Protein AF-A0A967K4M2-F1 (afdb_monomer)

Nearest PDB structures (foldseek):
  6saw-assembly2_B  TM=6.301E-01  e=6.490E-04  Idiomarina sp. A28L
  5lly-assembly1_C  TM=6.166E-01  e=1.714E-03  Idiomarina sp. A28L
  5lly-assembly1_D  TM=6.252E-01  e=1.936E-03  Idiomarina sp. A28L
  5lly-assembly2_B  TM=5.859E-01  e=1.191E-03  Idiomarina sp. A28L
  5lly-assembly2_A  TM=6.171E-01  e=4.813E-03  Idiomarina sp. A28L

Foldseek 3Di:
DDDDDDDDCPDQLVVLVVVLCVLLVPPQALVSLQLSNQQSLQLSLQFWKKKWFADPVRQWTFMWIAHNVRDIDTDIGGNVAAPCVVQVVVQAWDKAFLVPDDPVNCVRHPNNVQAPTTKGKHWPPVNNPPAPQGGIIMMITHPRDPSGPDDRVNVRVVSPVSRVSNNRD

Mean predicted aligned error: 7.32 Å

Solvent-accessible surface area (backbone atoms only — not comparable to full-atom values): 9208 Å² total; per-residue (Å²): 139,80,86,76,79,85,82,75,82,84,66,63,70,60,57,58,48,57,49,50,52,62,68,44,70,85,49,61,41,53,67,58,47,44,49,51,54,17,41,51,51,2,50,72,35,65,23,37,16,33,28,33,34,33,44,100,82,62,63,30,26,49,32,33,38,11,34,46,89,59,58,73,43,80,50,78,36,47,5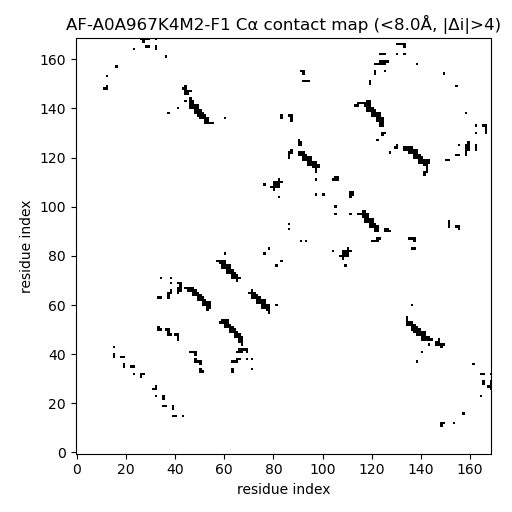5,94,27,37,62,55,64,62,42,52,74,65,58,44,54,47,76,46,53,52,87,77,52,54,72,70,52,51,70,56,16,63,54,54,66,68,38,90,54,24,34,44,32,30,26,28,32,30,62,69,84,77,56,95,71,43,54,52,31,36,46,34,32,37,49,65,54,92,82,27,81,69,46,69,89,54,46,47,62,48,34,31,53,51,29,59,53,39,56,71,49

Secondary structure (DSSP, 8-state):
---PPP---TTSHHHHHHHHHHHHTT--SHHHHHHHHHHHHHHHHTSEEEEEEE-TTSSEEEEEEE-TT--EEEEEEEHHHH-HHHHHHH-S-EEEEGGGS-HHHHHH-TGGGS-SSEEEEEEESSSTTS-SSPPPEEEEEES--TT----HHHHHHHHHHHHHHHHT-

Structure (mmCIF, N/CA/C/O backbone):
data_AF-A0A967K4M2-F1
#
_entry.id   AF-A0A967K4M2-F1
#
loop_
_atom_site.group_PDB
_atom_site.id
_atom_site.type_symbol
_atom_site.label_atom_id
_atom_site.label_alt_id
_atom_site.label_comp_id
_atom_site.label_asym_id
_atom_site.label_entity_id
_atom_site.label_seq_id
_atom_site.pdbx_PDB_ins_code
_atom_site.Cartn_x
_atom_site.Cartn_y
_atom_site.Cartn_z
_atom_site.occupancy
_atom_site.B_iso_or_equiv
_atom_site.auth_seq_id
_atom_site.auth_comp_id
_atom_site.auth_asym_id
_atom_site.auth_atom_id
_atom_site.pdbx_PDB_model_num
ATOM 1 N N . MET A 1 1 ? -2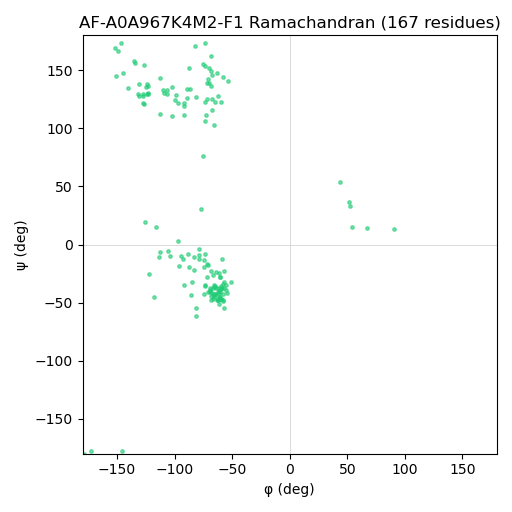5.026 42.165 -5.808 1.00 40.38 1 MET A N 1
ATOM 2 C CA . MET A 1 1 ? -24.961 40.782 -5.294 1.00 40.38 1 MET A CA 1
ATOM 3 C C . MET A 1 1 ? -24.279 39.947 -6.358 1.00 40.38 1 MET A C 1
ATOM 5 O O . MET A 1 1 ? -24.891 39.683 -7.381 1.00 40.38 1 MET A O 1
ATOM 9 N N . VAL A 1 2 ? -22.992 39.659 -6.179 1.00 38.84 2 VAL A N 1
ATOM 10 C CA . VAL A 1 2 ? -22.230 38.770 -7.062 1.00 38.84 2 VAL A CA 1
ATOM 11 C C . VAL A 1 2 ? -21.909 37.548 -6.216 1.00 38.84 2 VAL A C 1
ATOM 13 O O . VAL A 1 2 ? -21.217 37.671 -5.210 1.00 38.84 2 VAL A O 1
ATOM 16 N N . ASN A 1 3 ? -22.504 36.411 -6.572 1.00 43.75 3 ASN A N 1
ATOM 17 C CA . ASN A 1 3 ? -22.197 35.124 -5.966 1.00 43.75 3 ASN A CA 1
ATOM 18 C C . ASN A 1 3 ? -20.823 34.685 -6.475 1.00 43.75 3 ASN A C 1
ATOM 20 O O . ASN A 1 3 ? -20.674 34.387 -7.659 1.00 43.75 3 ASN A O 1
ATOM 24 N N . SER A 1 4 ? -19.833 34.660 -5.589 1.00 42.12 4 SER A N 1
ATOM 25 C CA . SER A 1 4 ? -18.603 33.909 -5.829 1.00 42.12 4 SER A CA 1
ATOM 26 C C . SER A 1 4 ? -18.905 32.407 -5.706 1.00 42.12 4 SER A C 1
ATOM 28 O O . SER A 1 4 ? -19.654 32.031 -4.800 1.00 42.12 4 SER A O 1
ATOM 30 N N . PRO A 1 5 ? -18.356 31.544 -6.578 1.00 53.06 5 PRO A N 1
ATOM 31 C CA . PRO A 1 5 ? -18.439 30.101 -6.391 1.00 53.06 5 PRO A CA 1
ATOM 32 C C . PRO A 1 5 ? -17.560 29.667 -5.204 1.00 53.06 5 PRO A C 1
ATOM 34 O O . PRO A 1 5 ? -16.570 30.345 -4.907 1.00 53.06 5 PRO A O 1
ATOM 37 N N . PRO A 1 6 ? -17.896 28.562 -4.516 1.00 46.22 6 PRO A N 1
ATOM 38 C CA . PRO A 1 6 ? -17.034 28.009 -3.484 1.00 46.22 6 PRO A CA 1
ATOM 39 C C . PRO A 1 6 ? -15.758 27.465 -4.131 1.00 46.22 6 PRO A C 1
ATOM 41 O O . PRO A 1 6 ? -15.803 26.668 -5.065 1.00 46.22 6 PRO A O 1
ATOM 44 N N . THR A 1 7 ? -14.618 27.940 -3.643 1.00 43.25 7 THR A N 1
ATOM 45 C CA . THR A 1 7 ? -13.290 27.434 -3.979 1.00 43.25 7 THR A CA 1
ATOM 46 C C . THR A 1 7 ? -13.181 26.011 -3.436 1.00 43.25 7 THR A C 1
ATOM 48 O O . THR A 1 7 ? -13.038 25.822 -2.229 1.00 43.25 7 THR A O 1
ATOM 51 N N . GLU A 1 8 ? -13.305 25.012 -4.305 1.00 42.97 8 GLU A N 1
ATOM 52 C CA . GLU A 1 8 ? -13.030 23.621 -3.954 1.00 42.97 8 GLU A CA 1
ATOM 53 C C . GLU A 1 8 ? -11.559 23.478 -3.548 1.00 42.97 8 GLU A C 1
ATOM 55 O O . GLU A 1 8 ? -10.636 23.924 -4.230 1.00 42.97 8 GLU A O 1
ATOM 60 N N . THR A 1 9 ? -11.353 22.894 -2.376 1.00 42.78 9 THR A N 1
ATOM 61 C CA . THR A 1 9 ? -10.073 22.739 -1.692 1.00 42.78 9 THR A CA 1
ATOM 62 C C . THR A 1 9 ? -9.240 21.635 -2.357 1.00 42.78 9 THR A C 1
ATOM 64 O O . THR A 1 9 ? -9.124 20.530 -1.840 1.00 42.78 9 THR A O 1
ATOM 67 N N . THR A 1 10 ? -8.633 21.905 -3.513 1.00 44.50 10 THR A N 1
ATOM 68 C CA . THR A 1 10 ? -7.768 20.956 -4.256 1.00 44.50 10 THR A CA 1
ATOM 69 C C . THR A 1 10 ? -6.349 20.818 -3.658 1.00 44.50 10 THR A C 1
ATOM 71 O O . THR A 1 10 ? -5.374 20.621 -4.380 1.00 44.50 10 THR A O 1
ATOM 74 N N . THR A 1 11 ? -6.184 20.974 -2.340 1.00 47.34 11 THR A N 1
ATOM 75 C CA . THR A 1 11 ? -4.868 21.246 -1.719 1.00 47.34 11 THR A CA 1
ATOM 76 C C . THR A 1 11 ? -4.244 20.050 -0.984 1.00 47.34 11 THR A C 1
ATOM 78 O O . THR A 1 11 ? -3.111 20.155 -0.525 1.00 47.34 11 THR A O 1
ATOM 81 N N . SER A 1 12 ? -4.923 18.906 -0.847 1.00 58.19 12 SER A N 1
ATOM 82 C CA . SER A 1 12 ? -4.425 17.812 0.003 1.00 58.19 12 SER A CA 1
ATOM 83 C C . SER A 1 12 ? -3.370 16.934 -0.698 1.00 58.19 12 SER A C 1
ATOM 85 O O . SER A 1 12 ? -2.220 16.909 -0.256 1.00 58.19 12 SER A O 1
ATOM 87 N N . SER A 1 13 ? -3.697 16.255 -1.800 1.00 60.31 13 SER A N 1
ATOM 88 C CA . SER A 1 13 ? -2.829 15.224 -2.412 1.00 60.31 13 SER A CA 1
ATOM 89 C C . SER A 1 13 ? -1.516 15.755 -3.010 1.00 60.31 13 SER A C 1
ATOM 91 O O . SER A 1 13 ? -0.517 15.035 -3.051 1.00 60.31 13 SER A O 1
ATOM 93 N N . THR A 1 14 ? -1.480 17.025 -3.424 1.00 70.12 14 THR A N 1
ATOM 94 C CA . THR A 1 14 ? -0.288 17.668 -4.006 1.00 70.12 14 THR A CA 1
ATOM 95 C C . THR A 1 14 ? 0.883 17.713 -3.019 1.00 70.12 14 THR A C 1
ATOM 97 O O . THR A 1 14 ? 2.025 17.486 -3.411 1.00 70.12 14 THR A O 1
ATOM 100 N N . GLY A 1 15 ? 0.615 17.932 -1.725 1.00 77.44 15 GLY A N 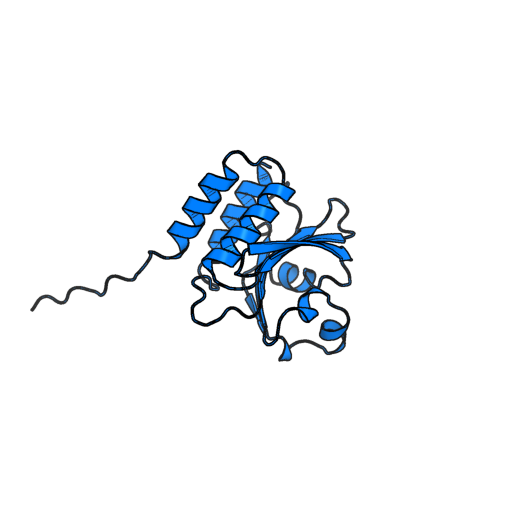1
ATOM 101 C CA . GLY A 1 15 ? 1.663 18.010 -0.700 1.00 77.44 15 GLY A CA 1
ATOM 102 C C . GLY A 1 15 ? 2.356 16.670 -0.420 1.00 77.44 15 GLY A C 1
ATOM 103 O O . GLY A 1 15 ? 3.580 16.629 -0.286 1.00 77.44 15 GLY A O 1
ATOM 104 N N . LEU A 1 16 ? 1.595 15.566 -0.383 1.00 80.50 16 LEU A N 1
ATOM 105 C CA . LEU A 1 16 ? 2.153 14.208 -0.289 1.00 80.50 16 LEU A CA 1
ATOM 106 C C . LEU A 1 16 ? 3.035 13.911 -1.506 1.00 80.50 16 LEU A C 1
ATOM 108 O O . LEU A 1 16 ? 4.153 13.419 -1.367 1.00 80.50 16 LEU A O 1
ATOM 112 N N . PHE A 1 17 ? 2.545 14.252 -2.696 1.00 79.19 17 PHE A N 1
ATOM 113 C CA . PHE A 1 17 ? 3.259 14.003 -3.940 1.00 79.19 17 PHE A CA 1
ATOM 114 C C . PHE A 1 17 ? 4.597 14.746 -4.017 1.00 79.19 17 PHE A C 1
ATOM 116 O O . PHE A 1 17 ? 5.622 14.135 -4.315 1.00 79.19 17 PHE A O 1
ATOM 123 N N . GLU A 1 18 ? 4.624 16.042 -3.699 1.00 79.50 18 GLU A N 1
ATOM 124 C CA . GLU A 1 18 ? 5.870 16.818 -3.666 1.00 79.50 18 GLU A CA 1
ATOM 125 C C . GLU A 1 18 ? 6.888 16.230 -2.682 1.00 79.50 18 GLU A C 1
ATOM 127 O O . GLU A 1 18 ? 8.093 16.211 -2.955 1.00 79.50 18 GLU A O 1
ATOM 132 N N . LYS A 1 19 ? 6.411 15.724 -1.537 1.00 81.44 19 LYS A N 1
ATOM 133 C CA . LYS A 1 19 ? 7.273 15.083 -0.545 1.00 81.44 19 LYS A CA 1
ATOM 134 C C . LYS A 1 19 ? 7.838 13.760 -1.060 1.00 81.44 19 LYS A C 1
ATOM 136 O O . LYS A 1 19 ? 9.057 13.598 -1.023 1.00 81.44 19 LYS A O 1
ATOM 141 N N . LEU A 1 20 ? 6.997 12.898 -1.634 1.00 82.94 20 LEU A N 1
ATOM 142 C CA . LEU A 1 20 ? 7.422 11.650 -2.272 1.00 82.94 20 LEU A CA 1
ATOM 143 C C . LEU A 1 20 ? 8.433 11.899 -3.392 1.00 82.94 20 LEU A C 1
ATOM 145 O O . LEU A 1 20 ? 9.483 11.267 -3.413 1.00 82.94 20 LEU A O 1
ATOM 149 N N . LEU A 1 21 ? 8.177 12.851 -4.293 1.00 81.06 21 LEU A N 1
ATOM 150 C CA . LEU A 1 21 ? 9.110 13.176 -5.374 1.00 81.06 21 LEU A CA 1
ATOM 151 C C . LEU A 1 21 ? 10.483 13.596 -4.849 1.00 81.06 21 LEU A C 1
ATOM 153 O O . LEU A 1 21 ? 11.502 13.171 -5.393 1.00 81.06 21 LEU A O 1
ATOM 157 N N . ARG A 1 22 ? 10.517 14.425 -3.802 1.00 81.88 22 ARG A N 1
ATOM 158 C CA . ARG A 1 22 ? 11.764 14.884 -3.185 1.00 81.88 22 ARG A CA 1
ATOM 159 C C . ARG A 1 22 ? 12.532 13.740 -2.534 1.00 81.88 22 ARG A C 1
ATOM 161 O O . ARG A 1 22 ? 13.746 13.670 -2.704 1.00 81.88 22 ARG A O 1
ATOM 168 N N . GLU A 1 23 ? 11.851 12.873 -1.793 1.00 78.69 23 GLU A N 1
ATOM 169 C CA . GLU A 1 23 ? 12.495 11.742 -1.116 1.00 78.69 23 GLU A CA 1
ATOM 170 C C . GLU A 1 23 ? 12.979 10.687 -2.107 1.00 78.69 23 GLU A C 1
ATOM 172 O O . GLU A 1 23 ? 14.088 10.171 -1.985 1.00 78.69 23 GLU A O 1
ATOM 177 N N . LEU A 1 24 ? 12.188 10.434 -3.146 1.00 82.25 24 LEU A N 1
ATOM 178 C CA . LEU A 1 24 ? 12.473 9.411 -4.140 1.00 82.25 24 LEU A CA 1
ATOM 179 C C . LEU A 1 24 ? 13.438 9.889 -5.226 1.00 82.25 24 LEU A C 1
ATOM 181 O O . LEU A 1 24 ? 13.914 9.060 -5.993 1.00 82.25 24 LEU A O 1
ATOM 185 N N . ALA A 1 25 ? 13.749 11.188 -5.323 1.00 78.00 25 ALA A N 1
ATOM 186 C CA . ALA A 1 25 ? 14.564 11.770 -6.398 1.00 78.00 25 ALA A CA 1
ATOM 187 C C . ALA A 1 25 ? 15.904 11.051 -6.639 1.00 78.00 25 ALA A C 1
ATOM 189 O O . ALA A 1 25 ? 16.356 10.989 -7.779 1.00 78.00 25 ALA A O 1
ATOM 190 N N . ASN A 1 26 ? 16.506 10.499 -5.582 1.00 76.44 26 ASN A N 1
ATOM 191 C CA . ASN A 1 26 ? 17.787 9.788 -5.633 1.00 76.44 26 ASN A CA 1
ATOM 192 C C . ASN A 1 26 ? 17.669 8.302 -5.251 1.00 76.44 26 ASN A C 1
ATOM 194 O O . ASN A 1 26 ? 18.679 7.672 -4.940 1.00 76.44 26 ASN A O 1
ATOM 198 N N . VAL A 1 27 ? 16.450 7.758 -5.228 1.00 80.00 27 VAL A N 1
ATOM 199 C CA . VAL A 1 27 ? 16.190 6.341 -4.961 1.00 80.00 27 VAL A CA 1
ATOM 200 C C . VAL A 1 27 ? 16.033 5.624 -6.297 1.00 80.00 27 VAL A C 1
ATOM 202 O O . VAL A 1 27 ? 15.176 5.986 -7.104 1.00 80.00 27 VAL A O 1
ATOM 205 N N . PHE A 1 28 ? 16.884 4.622 -6.511 1.00 76.12 28 PHE A N 1
ATOM 206 C CA . PHE A 1 28 ? 17.009 3.872 -7.766 1.00 76.12 28 PHE A CA 1
ATOM 207 C C . PHE A 1 28 ? 16.871 2.362 -7.553 1.00 76.12 28 PHE A C 1
ATOM 209 O O . PHE A 1 28 ? 17.374 1.591 -8.359 1.00 76.12 28 PHE A O 1
ATOM 216 N N . ASP A 1 29 ? 16.277 1.951 -6.433 1.00 86.88 29 ASP A N 1
ATOM 217 C CA . ASP A 1 29 ? 15.927 0.561 -6.177 1.00 86.88 29 ASP A CA 1
ATOM 218 C C . ASP A 1 29 ? 14.467 0.460 -5.710 1.00 86.88 29 ASP A C 1
ATOM 220 O O . ASP A 1 29 ? 13.993 1.267 -4.901 1.00 86.88 29 ASP A O 1
ATOM 224 N N . ALA A 1 30 ? 13.745 -0.541 -6.216 1.00 88.50 30 ALA A N 1
ATOM 225 C CA . ALA A 1 30 ? 12.330 -0.750 -5.904 1.00 88.50 30 ALA A CA 1
ATOM 226 C C . ALA A 1 30 ? 12.040 -0.897 -4.395 1.00 88.50 30 ALA A C 1
ATOM 228 O O . ALA A 1 30 ? 10.983 -0.464 -3.929 1.00 88.50 30 ALA A O 1
ATOM 229 N N . HIS A 1 31 ? 12.968 -1.457 -3.608 1.00 91.69 31 HIS A N 1
ATOM 230 C CA . HIS A 1 31 ? 12.785 -1.613 -2.161 1.00 91.69 31 HIS A CA 1
ATOM 231 C C . HIS A 1 31 ? 12.792 -0.258 -1.442 1.00 91.69 31 HIS A C 1
ATOM 233 O O . HIS A 1 31 ? 11.930 -0.007 -0.597 1.00 91.69 31 HIS A O 1
ATOM 239 N N . GLY A 1 32 ? 13.724 0.629 -1.797 1.00 91.38 32 GLY A N 1
ATOM 240 C CA . GLY A 1 32 ? 13.782 2.000 -1.299 1.00 91.38 32 GLY A CA 1
ATOM 241 C C . GLY A 1 32 ? 12.533 2.798 -1.668 1.00 91.38 32 GLY A C 1
ATOM 242 O O . GLY A 1 32 ? 12.002 3.528 -0.827 1.00 91.38 32 GLY A O 1
ATOM 243 N N . VAL A 1 33 ? 12.016 2.610 -2.890 1.00 91.81 33 VAL A N 1
ATOM 244 C CA . VAL A 1 33 ? 10.759 3.242 -3.316 1.00 91.81 33 VAL A CA 1
ATOM 245 C C . VAL A 1 33 ? 9.602 2.774 -2.440 1.00 91.81 33 VAL A C 1
ATOM 247 O O . VAL A 1 33 ? 8.890 3.603 -1.874 1.00 91.81 33 VAL A O 1
ATOM 250 N N . CYS A 1 34 ? 9.439 1.460 -2.269 1.00 94.38 34 CYS A N 1
ATOM 251 C CA . CYS A 1 34 ? 8.348 0.903 -1.470 1.00 94.38 34 CYS A CA 1
ATOM 252 C C . CYS A 1 34 ? 8.430 1.331 -0.005 1.00 94.38 34 CYS A C 1
ATOM 254 O O . CYS A 1 34 ? 7.409 1.698 0.578 1.00 94.38 34 CYS A O 1
ATOM 256 N N . TYR A 1 35 ? 9.632 1.357 0.577 1.00 94.75 35 TYR A N 1
ATOM 257 C CA . TYR A 1 35 ? 9.844 1.854 1.934 1.00 94.75 35 TYR A CA 1
ATOM 258 C C . TYR A 1 35 ? 9.346 3.298 2.085 1.00 94.75 35 TYR A C 1
ATOM 260 O O . TYR A 1 35 ? 8.523 3.578 2.958 1.00 94.75 35 TYR A O 1
ATOM 268 N N . ALA A 1 36 ? 9.820 4.208 1.228 1.00 94.31 36 ALA A N 1
ATOM 269 C CA . ALA A 1 36 ? 9.490 5.628 1.329 1.00 94.31 36 ALA A CA 1
ATOM 270 C C . ALA A 1 36 ? 8.004 5.885 1.052 1.00 94.31 36 ALA A C 1
ATOM 272 O O . ALA A 1 36 ? 7.358 6.589 1.821 1.00 94.31 36 ALA A O 1
ATOM 273 N N . VAL A 1 37 ? 7.429 5.244 0.028 1.00 94.88 37 VAL A N 1
ATOM 274 C CA . VAL A 1 37 ? 5.991 5.339 -0.271 1.00 94.88 37 VAL A CA 1
ATOM 275 C C . VAL A 1 37 ? 5.151 4.894 0.925 1.00 94.88 37 VAL A C 1
ATOM 277 O O . VAL A 1 37 ? 4.249 5.620 1.340 1.00 94.88 37 VAL A O 1
ATOM 280 N N . THR A 1 38 ? 5.472 3.741 1.519 1.00 96.94 38 THR A N 1
ATOM 281 C CA . THR A 1 38 ? 4.735 3.225 2.684 1.00 96.94 38 THR A CA 1
ATOM 282 C C . THR A 1 38 ? 4.825 4.188 3.866 1.00 96.94 38 THR A C 1
ATOM 284 O O . THR A 1 38 ? 3.810 4.497 4.488 1.00 96.94 38 THR A O 1
ATOM 287 N N . TYR A 1 39 ? 6.031 4.679 4.169 1.00 96.12 39 TYR A N 1
ATOM 288 C CA . TYR A 1 39 ? 6.276 5.578 5.296 1.00 96.12 39 TYR A CA 1
ATOM 289 C C . TYR A 1 39 ? 5.532 6.908 5.139 1.00 96.12 39 TYR A C 1
ATOM 291 O O . TYR A 1 39 ? 4.841 7.369 6.051 1.00 96.12 39 TYR A O 1
ATOM 299 N N . GLU A 1 40 ? 5.646 7.513 3.961 1.00 95.25 40 GLU A N 1
ATOM 300 C CA . GLU A 1 40 ? 5.091 8.830 3.682 1.00 95.25 40 GLU A CA 1
ATOM 301 C C . GLU A 1 40 ? 3.570 8.825 3.639 1.00 95.25 40 GLU A C 1
ATOM 303 O O . GLU A 1 40 ? 2.939 9.710 4.221 1.00 95.25 40 GLU A O 1
ATOM 308 N N . ILE A 1 41 ? 2.966 7.798 3.038 1.00 95.81 41 ILE A N 1
ATOM 309 C CA . ILE A 1 41 ? 1.511 7.644 3.052 1.00 95.81 41 ILE A CA 1
ATOM 310 C C . ILE A 1 41 ? 1.014 7.402 4.480 1.00 95.81 41 ILE A C 1
ATOM 312 O O . ILE A 1 41 ? 0.048 8.052 4.880 1.00 95.81 41 ILE A O 1
ATOM 316 N N . ALA A 1 42 ? 1.679 6.550 5.271 1.00 96.56 42 ALA A N 1
ATOM 317 C CA . ALA A 1 42 ? 1.259 6.276 6.646 1.00 96.56 42 ALA A CA 1
ATOM 318 C C . ALA A 1 42 ? 1.264 7.544 7.511 1.00 96.56 42 ALA A C 1
ATOM 320 O O . ALA A 1 42 ? 0.290 7.848 8.205 1.00 96.56 42 ALA A O 1
ATOM 321 N N . LYS A 1 43 ? 2.335 8.340 7.408 1.00 94.88 43 LYS A N 1
ATOM 322 C CA . LYS A 1 43 ? 2.457 9.632 8.096 1.00 94.88 43 LYS A CA 1
ATOM 323 C C . LYS A 1 43 ? 1.441 10.652 7.604 1.00 94.88 43 LYS A C 1
ATOM 325 O O . LYS A 1 43 ? 0.877 11.386 8.411 1.00 94.88 43 LYS A O 1
ATOM 330 N N . TYR A 1 44 ? 1.218 10.726 6.300 1.00 93.19 44 TYR A N 1
ATOM 331 C CA . TYR A 1 44 ? 0.306 11.698 5.713 1.00 93.19 44 TYR A CA 1
ATOM 332 C C . TYR A 1 44 ? -1.161 11.384 6.020 1.00 93.19 44 TYR A C 1
ATOM 334 O O . TYR A 1 44 ? -1.926 12.286 6.350 1.00 93.19 44 TYR A O 1
ATOM 342 N N . CYS A 1 45 ? -1.537 10.107 5.959 1.00 94.38 45 CYS A N 1
ATOM 343 C CA . CYS A 1 45 ? -2.911 9.661 6.162 1.00 94.38 45 CYS A CA 1
ATOM 344 C C . CYS A 1 45 ? -3.264 9.369 7.615 1.00 94.38 45 CYS A C 1
ATOM 346 O O . CYS A 1 45 ? -4.424 9.096 7.905 1.00 94.38 45 CYS A O 1
ATOM 348 N N . GLN A 1 46 ? -2.268 9.382 8.508 1.00 95.50 46 GLN A N 1
ATOM 349 C CA . GLN A 1 46 ? -2.421 8.965 9.901 1.00 95.50 46 GLN A CA 1
ATOM 350 C C . GLN A 1 46 ? -3.078 7.579 10.019 1.00 95.50 46 GLN A C 1
ATOM 352 O O . GLN A 1 46 ? -3.847 7.314 10.939 1.00 95.50 46 GLN A O 1
ATOM 357 N N . THR A 1 47 ? -2.754 6.679 9.085 1.00 96.69 47 THR A N 1
ATOM 358 C CA . THR A 1 47 ? -3.248 5.300 9.083 1.00 96.69 47 THR A CA 1
ATOM 359 C C . THR A 1 47 ? -2.140 4.301 8.774 1.00 96.69 47 THR A C 1
ATOM 361 O O . THR A 1 47 ? -1.120 4.646 8.174 1.00 96.69 47 THR A O 1
ATOM 364 N N . THR A 1 48 ? -2.340 3.048 9.182 1.00 97.88 48 THR A N 1
ATOM 365 C CA . THR A 1 48 ? -1.413 1.978 8.816 1.00 97.88 48 THR A CA 1
ATOM 366 C C . THR A 1 48 ? -1.468 1.784 7.309 1.00 97.88 48 THR A C 1
ATOM 368 O O . THR A 1 48 ? -2.526 1.522 6.738 1.00 97.88 48 THR A O 1
ATOM 371 N N . THR A 1 49 ? -0.315 1.922 6.667 1.00 98.00 49 THR A N 1
ATOM 372 C CA . THR A 1 49 ? -0.170 1.732 5.226 1.00 98.00 49 THR A CA 1
ATOM 373 C C . THR A 1 49 ? 0.680 0.513 4.956 1.00 98.00 49 THR A C 1
ATOM 375 O O . THR A 1 49 ? 1.651 0.235 5.661 1.00 98.00 49 THR A O 1
ATOM 378 N N . LEU A 1 50 ? 0.310 -0.197 3.904 1.00 96.69 50 LEU A N 1
ATOM 379 C CA . LEU A 1 50 ? 1.028 -1.328 3.379 1.00 96.69 50 LEU A CA 1
ATOM 380 C C . LEU A 1 50 ? 1.355 -1.094 1.904 1.00 96.69 50 LEU A C 1
ATOM 382 O O . LEU A 1 50 ? 0.498 -0.660 1.134 1.00 96.69 50 LEU A O 1
ATOM 386 N N . VAL A 1 51 ? 2.571 -1.453 1.503 1.00 96.44 51 VAL A N 1
ATOM 387 C CA . VAL A 1 51 ? 2.946 -1.632 0.096 1.00 96.44 51 VAL A CA 1
ATOM 388 C C . VAL A 1 51 ? 3.507 -3.033 -0.071 1.00 96.44 51 VAL A C 1
ATOM 390 O O . VAL A 1 51 ? 4.383 -3.442 0.688 1.00 96.44 51 VAL A O 1
ATOM 393 N N . GLY A 1 52 ? 3.007 -3.779 -1.050 1.00 94.38 52 GLY A N 1
ATOM 394 C CA . GLY A 1 52 ? 3.531 -5.097 -1.405 1.00 94.38 52 GLY A CA 1
ATOM 395 C C . GLY A 1 52 ? 3.948 -5.138 -2.866 1.00 94.38 52 GLY A C 1
ATOM 396 O O . GLY A 1 52 ? 3.186 -4.667 -3.701 1.00 94.38 52 GLY A O 1
ATOM 397 N N . ILE A 1 53 ? 5.107 -5.723 -3.175 1.00 92.38 53 ILE A N 1
ATOM 398 C CA . ILE A 1 53 ? 5.558 -6.001 -4.552 1.00 92.38 53 ILE A CA 1
ATOM 399 C C . ILE A 1 53 ? 5.889 -7.476 -4.694 1.00 92.38 53 ILE A C 1
ATOM 401 O O . ILE A 1 53 ? 6.523 -8.053 -3.810 1.00 92.38 53 ILE A O 1
ATOM 405 N N . SER A 1 54 ? 5.458 -8.102 -5.783 1.00 90.62 54 SER A N 1
ATOM 406 C CA . SER A 1 54 ? 5.806 -9.489 -6.072 1.00 90.62 54 SER A CA 1
ATOM 407 C C . SER A 1 54 ? 7.290 -9.599 -6.396 1.00 90.62 54 SER A C 1
ATOM 409 O O . SER A 1 54 ? 7.849 -8.692 -7.010 1.00 90.62 54 SER A O 1
ATOM 411 N N . ASP A 1 55 ? 7.914 -10.731 -6.092 1.00 87.31 55 ASP A N 1
ATOM 412 C CA . ASP A 1 55 ? 9.226 -11.042 -6.651 1.00 87.31 55 ASP A CA 1
ATOM 413 C C . ASP A 1 55 ? 9.140 -11.306 -8.169 1.00 87.31 55 ASP A C 1
ATOM 415 O O . ASP A 1 55 ? 8.063 -11.613 -8.688 1.00 87.31 55 ASP A O 1
ATOM 419 N N . PRO A 1 56 ? 10.263 -11.258 -8.911 1.00 82.88 56 PRO A N 1
ATOM 420 C CA . PRO A 1 56 ? 10.259 -11.479 -10.361 1.00 82.88 56 PRO A CA 1
ATOM 421 C C . PRO A 1 56 ? 9.680 -12.829 -10.804 1.00 82.88 56 PRO A C 1
ATOM 423 O O . PRO A 1 56 ? 9.253 -12.974 -11.947 1.00 82.88 56 PRO A O 1
ATOM 426 N N . LEU A 1 57 ? 9.681 -13.830 -9.915 1.00 83.75 57 LEU A N 1
ATOM 427 C CA . LEU A 1 57 ? 9.110 -15.154 -10.170 1.00 83.75 57 LEU A CA 1
ATOM 428 C C . LEU A 1 57 ? 7.684 -15.321 -9.614 1.00 83.75 57 LEU A C 1
ATOM 430 O O . LEU A 1 57 ? 7.145 -16.422 -9.715 1.00 83.75 57 LEU A O 1
ATOM 434 N N . GLN A 1 58 ? 7.098 -14.271 -9.025 1.00 80.12 58 GLN A N 1
ATOM 435 C CA . GLN A 1 58 ? 5.745 -14.218 -8.449 1.00 80.12 58 GLN A CA 1
ATOM 436 C C . GLN A 1 58 ? 5.433 -15.338 -7.438 1.00 80.12 58 GLN A C 1
ATOM 438 O O . GLN A 1 58 ? 4.312 -15.829 -7.323 1.00 80.12 58 GLN A O 1
ATOM 443 N N . ARG A 1 59 ? 6.446 -15.769 -6.689 1.00 84.62 59 ARG A N 1
ATOM 444 C CA . ARG A 1 59 ? 6.362 -16.757 -5.606 1.00 84.62 59 ARG A CA 1
ATOM 445 C C . ARG A 1 59 ? 5.961 -16.126 -4.278 1.00 84.62 59 ARG A C 1
ATOM 447 O O . ARG A 1 59 ? 5.365 -16.793 -3.428 1.00 84.62 59 ARG A O 1
ATOM 454 N N . HIS A 1 60 ? 6.358 -14.879 -4.062 1.00 89.88 60 HIS A N 1
ATOM 455 C CA . HIS A 1 60 ? 6.101 -14.145 -2.831 1.00 89.88 60 HIS A CA 1
ATOM 456 C C . HIS A 1 60 ? 5.968 -12.654 -3.104 1.00 89.88 60 HIS A C 1
ATOM 458 O O . HIS A 1 60 ? 6.346 -12.168 -4.166 1.00 89.88 60 HIS A O 1
ATOM 464 N N . TYR A 1 61 ? 5.457 -11.943 -2.109 1.00 92.94 61 TYR A N 1
ATOM 465 C CA . TYR A 1 61 ? 5.476 -10.496 -2.047 1.00 92.94 61 TYR A CA 1
ATOM 466 C C . TYR A 1 61 ? 6.450 -10.065 -0.961 1.00 92.94 61 TYR A C 1
ATOM 468 O O . TYR A 1 61 ? 6.379 -10.566 0.164 1.00 92.94 61 TYR A O 1
ATOM 476 N N . ASP A 1 62 ? 7.344 -9.140 -1.285 1.00 94.25 62 ASP A N 1
ATOM 477 C CA . ASP A 1 62 ? 8.018 -8.351 -0.263 1.00 94.25 62 ASP A CA 1
ATOM 478 C C . ASP A 1 62 ? 7.066 -7.219 0.140 1.00 94.25 62 ASP A C 1
ATOM 480 O O . ASP A 1 62 ? 6.504 -6.523 -0.710 1.00 94.25 62 ASP A O 1
ATOM 484 N N . VAL A 1 63 ? 6.819 -7.100 1.443 1.00 95.94 63 VAL A N 1
ATOM 485 C CA . VAL A 1 63 ? 5.748 -6.276 2.007 1.00 95.94 63 VAL A CA 1
ATOM 486 C C . VAL A 1 63 ? 6.316 -5.338 3.057 1.00 95.94 63 VAL A C 1
ATOM 488 O O . VAL A 1 63 ? 6.975 -5.771 4.005 1.00 95.94 63 VAL A O 1
ATOM 491 N N . TRP A 1 64 ? 6.019 -4.055 2.904 1.00 97.69 64 TRP A N 1
ATOM 492 C CA . TRP A 1 64 ? 6.321 -2.995 3.855 1.00 97.69 64 TRP A CA 1
ATOM 493 C C . TRP A 1 64 ? 5.035 -2.568 4.530 1.00 97.69 64 TRP A C 1
ATOM 495 O O . TRP A 1 64 ? 4.045 -2.299 3.860 1.00 97.69 64 TRP A O 1
ATOM 505 N N . ILE A 1 65 ? 5.058 -2.512 5.854 1.00 98.00 65 ILE A N 1
ATOM 506 C CA . ILE A 1 65 ? 3.937 -2.089 6.685 1.00 98.00 65 ILE A CA 1
ATOM 507 C C . ILE A 1 65 ? 4.461 -0.983 7.585 1.00 98.00 65 ILE A C 1
ATOM 509 O O . ILE A 1 65 ? 5.408 -1.208 8.341 1.00 98.00 65 ILE A O 1
ATOM 513 N N . CYS A 1 66 ? 3.858 0.194 7.501 1.00 98.31 66 CYS A N 1
ATOM 514 C CA . CYS A 1 66 ? 4.197 1.327 8.345 1.00 98.31 66 CYS A CA 1
ATOM 515 C C . CYS A 1 66 ? 2.958 1.792 9.094 1.00 98.31 66 CYS A C 1
ATOM 517 O O . CYS A 1 66 ? 1.908 2.010 8.488 1.00 98.31 66 CYS A O 1
ATOM 519 N N . ASP A 1 67 ? 3.089 1.963 10.404 1.00 97.62 67 ASP A N 1
ATOM 520 C CA . ASP A 1 67 ? 2.061 2.610 11.213 1.00 97.62 67 ASP A CA 1
ATOM 521 C C . ASP A 1 67 ? 2.177 4.155 11.148 1.00 97.62 67 ASP A C 1
ATOM 523 O O . ASP A 1 67 ? 3.165 4.687 10.619 1.00 97.62 67 ASP A O 1
ATOM 527 N N . PRO A 1 68 ? 1.191 4.904 11.681 1.00 96.06 68 PRO A N 1
ATOM 528 C CA . PRO A 1 68 ? 1.216 6.373 11.703 1.00 96.06 68 PRO A CA 1
ATOM 529 C C . PRO A 1 68 ? 2.392 6.970 12.490 1.00 96.06 68 PRO A C 1
ATOM 531 O O . PRO A 1 68 ? 2.835 8.094 12.227 1.00 96.06 68 PRO A O 1
ATOM 534 N N . ASP A 1 69 ? 2.939 6.220 13.447 1.00 96.19 69 ASP A N 1
ATOM 535 C CA . ASP A 1 69 ? 4.084 6.626 14.260 1.00 96.19 69 ASP A CA 1
ATOM 536 C C . ASP A 1 69 ? 5.412 6.469 13.510 1.00 96.19 69 ASP A C 1
ATOM 538 O O . ASP A 1 69 ? 6.412 7.087 13.889 1.00 96.19 69 ASP A O 1
ATOM 542 N N . GLY A 1 70 ? 5.394 5.830 12.340 1.00 94.06 70 GLY A N 1
ATOM 543 C CA . GLY A 1 70 ? 6.558 5.646 11.480 1.00 94.06 70 GLY A CA 1
ATOM 544 C C . GLY A 1 70 ? 7.321 4.361 11.786 1.00 94.06 70 GLY A C 1
ATOM 545 O O . GLY A 1 70 ? 8.456 4.208 11.328 1.00 94.06 70 GLY A O 1
ATOM 546 N N . ASN A 1 71 ? 6.734 3.446 12.562 1.00 97.12 71 ASN A N 1
ATOM 547 C CA . ASN A 1 71 ? 7.328 2.142 12.801 1.00 97.12 71 ASN A CA 1
ATOM 548 C C . ASN A 1 71 ? 7.168 1.296 11.539 1.00 97.12 71 ASN A C 1
ATOM 550 O O . ASN A 1 71 ? 6.079 0.825 11.210 1.00 97.12 71 ASN A O 1
ATOM 554 N N . MET A 1 72 ? 8.281 1.107 10.833 1.00 97.69 72 MET A N 1
ATOM 555 C CA . MET A 1 72 ? 8.338 0.293 9.628 1.00 97.69 72 MET A CA 1
ATOM 556 C C . MET A 1 72 ? 8.643 -1.167 9.961 1.00 97.69 72 MET A C 1
ATOM 558 O O . MET A 1 72 ? 9.606 -1.477 10.668 1.00 97.69 72 MET A O 1
ATOM 562 N N . LYS A 1 73 ? 7.890 -2.075 9.345 1.00 96.94 73 LYS A N 1
ATOM 563 C CA . LYS A 1 73 ? 8.190 -3.504 9.279 1.00 96.94 73 LYS A CA 1
ATOM 564 C C . LYS A 1 73 ? 8.268 -3.938 7.823 1.00 96.94 73 LYS A C 1
ATOM 566 O O . LYS A 1 73 ? 7.332 -3.721 7.064 1.00 96.94 73 LYS A O 1
ATOM 571 N N . GLN A 1 74 ? 9.346 -4.629 7.468 1.00 95.88 74 GLN A N 1
ATOM 572 C CA . GLN A 1 74 ? 9.427 -5.381 6.221 1.00 95.88 74 GLN A CA 1
ATOM 573 C C . GLN A 1 74 ? 9.216 -6.871 6.507 1.00 95.88 74 GLN A C 1
ATOM 575 O O . GLN A 1 74 ? 9.757 -7.420 7.471 1.00 95.88 74 GLN A O 1
ATOM 580 N N . THR A 1 75 ? 8.411 -7.531 5.685 1.00 94.81 75 THR A N 1
ATOM 581 C CA . THR A 1 75 ? 8.126 -8.962 5.780 1.00 94.81 75 THR A CA 1
ATOM 582 C C . THR A 1 75 ? 7.909 -9.560 4.393 1.00 94.81 75 THR A C 1
ATOM 584 O O . THR A 1 75 ? 7.921 -8.843 3.395 1.00 94.81 75 THR A O 1
ATOM 587 N N . ARG A 1 76 ? 7.766 -10.882 4.323 1.00 93.81 76 ARG A N 1
ATOM 588 C CA . ARG A 1 76 ? 7.599 -11.619 3.076 1.00 93.81 76 ARG A CA 1
ATOM 589 C C . ARG A 1 76 ? 6.376 -12.507 3.174 1.00 93.81 76 ARG A C 1
ATOM 591 O O . ARG A 1 76 ? 6.333 -13.367 4.050 1.00 93.81 76 ARG A O 1
ATOM 598 N N . TRP A 1 77 ? 5.439 -12.310 2.258 1.00 93.00 77 TRP A N 1
ATOM 599 C CA . TRP A 1 77 ? 4.167 -13.023 2.222 1.00 93.00 77 TRP A CA 1
ATOM 600 C C . TRP A 1 77 ? 4.126 -13.979 1.044 1.00 93.00 77 TRP A C 1
ATOM 602 O O . TRP A 1 77 ? 4.472 -13.616 -0.082 1.00 93.00 77 TRP A O 1
ATOM 612 N N . HIS A 1 78 ? 3.703 -15.216 1.279 1.00 87.19 78 HIS A N 1
ATOM 613 C CA . HIS A 1 78 ? 3.513 -16.168 0.188 1.00 87.19 78 HIS A CA 1
ATOM 614 C C . HIS A 1 78 ? 2.290 -15.778 -0.647 1.00 87.19 78 HIS A C 1
ATOM 616 O O . HIS A 1 78 ? 1.283 -15.341 -0.098 1.00 87.19 78 HIS A O 1
ATOM 622 N N . GLY A 1 79 ? 2.360 -15.947 -1.973 1.00 73.12 79 GLY A N 1
ATOM 623 C CA . GLY A 1 79 ? 1.309 -15.466 -2.884 1.00 73.12 79 GLY A CA 1
ATOM 624 C C . GLY A 1 79 ? -0.098 -15.986 -2.560 1.00 73.12 79 GLY A C 1
ATOM 625 O O . GLY A 1 79 ? -1.067 -15.245 -2.660 1.00 73.12 79 GLY A O 1
ATOM 626 N N . GLU A 1 80 ? -0.213 -17.226 -2.078 1.00 71.25 80 GLU A N 1
ATOM 627 C CA . GLU A 1 80 ? -1.498 -17.824 -1.675 1.00 71.25 80 GLU A CA 1
ATOM 628 C C . GLU A 1 80 ? -2.087 -17.226 -0.384 1.00 71.25 80 GLU A C 1
ATOM 630 O O . GLU A 1 80 ? -3.268 -17.410 -0.098 1.00 71.25 80 GLU A O 1
ATOM 635 N N . GLN A 1 81 ? -1.265 -16.536 0.409 1.00 71.81 81 GLN A N 1
ATOM 636 C CA . GLN A 1 81 ? -1.610 -15.988 1.725 1.00 71.81 81 GLN A CA 1
ATOM 637 C C . GLN A 1 81 ? -1.622 -14.456 1.733 1.00 71.81 81 GLN A C 1
ATOM 639 O O . GLN A 1 81 ? -2.035 -13.853 2.716 1.00 71.81 81 GLN A O 1
ATOM 644 N N . SER A 1 82 ? -1.204 -13.796 0.652 1.00 75.06 82 SER A N 1
ATOM 645 C CA . SER A 1 82 ? -1.122 -12.334 0.614 1.00 75.06 82 SER A CA 1
ATOM 646 C C . SER A 1 82 ? -2.454 -11.652 0.280 1.00 75.06 82 SER A C 1
ATOM 648 O O . SER A 1 82 ? -2.629 -10.483 0.600 1.00 75.06 82 SER A O 1
ATOM 650 N N . SER A 1 83 ? -3.394 -12.354 -0.368 1.00 81.88 83 SER A N 1
ATOM 651 C CA . SER A 1 83 ? -4.667 -11.814 -0.895 1.00 81.88 83 SER A CA 1
ATOM 652 C C . SER A 1 83 ? -4.552 -10.605 -1.835 1.00 81.88 83 SER A C 1
ATOM 654 O O . SER A 1 83 ? -5.565 -9.983 -2.151 1.00 81.88 83 SER A O 1
ATOM 656 N N . PHE A 1 84 ? -3.364 -10.290 -2.362 1.00 84.94 84 PHE A N 1
ATOM 657 C CA . PHE A 1 84 ? -3.221 -9.201 -3.338 1.00 84.94 84 PHE A CA 1
ATOM 658 C C . PHE A 1 84 ? -3.871 -9.513 -4.687 1.00 84.94 84 PHE A C 1
ATOM 660 O O . PHE A 1 84 ? -4.227 -8.584 -5.408 1.00 84.94 84 PHE A O 1
ATOM 667 N N . SER A 1 85 ? -4.069 -10.792 -5.023 1.00 81.69 85 SER A N 1
ATOM 668 C CA . SER A 1 85 ? -4.686 -11.206 -6.289 1.00 81.69 85 SER A CA 1
ATOM 669 C C . SER A 1 85 ? -6.061 -10.578 -6.504 1.00 81.69 85 SER A C 1
ATOM 671 O O . SER A 1 85 ? -6.340 -10.125 -7.605 1.00 81.69 85 SER A O 1
ATOM 673 N N . HIS A 1 86 ? -6.878 -10.453 -5.453 1.00 83.62 86 HIS A N 1
ATOM 674 C CA . HIS A 1 86 ? -8.197 -9.830 -5.568 1.00 83.62 86 HIS A CA 1
ATOM 675 C C . HIS A 1 86 ? -8.108 -8.361 -6.014 1.00 83.62 86 HIS A C 1
ATOM 677 O O . HIS A 1 86 ? -8.836 -7.941 -6.908 1.00 83.62 86 HIS A O 1
ATOM 683 N N . LEU A 1 87 ? -7.167 -7.592 -5.453 1.00 86.56 87 LEU A N 1
ATOM 684 C CA . LEU A 1 87 ? -6.911 -6.212 -5.879 1.00 86.56 87 LEU A CA 1
ATOM 685 C C . LEU A 1 87 ? -6.361 -6.146 -7.310 1.00 86.56 87 LEU A C 1
ATOM 687 O O . LEU A 1 87 ? -6.721 -5.239 -8.059 1.00 86.56 87 LEU A O 1
ATOM 691 N N . MET A 1 88 ? -5.518 -7.106 -7.705 1.00 86.12 88 MET A N 1
ATOM 692 C CA . MET A 1 88 ? -4.982 -7.163 -9.069 1.00 86.12 88 MET A CA 1
ATOM 693 C C . MET A 1 88 ? -6.094 -7.424 -10.087 1.00 86.12 88 MET A C 1
ATOM 695 O O . MET A 1 88 ? -6.130 -6.768 -11.125 1.00 86.12 88 MET A O 1
ATOM 699 N N . ASP A 1 89 ? -7.013 -8.337 -9.765 1.00 86.81 89 ASP A N 1
ATOM 700 C CA . ASP A 1 89 ? -8.152 -8.695 -10.614 1.00 86.81 89 ASP A CA 1
ATOM 701 C C . ASP A 1 89 ? -9.132 -7.525 -10.781 1.00 86.81 89 ASP A C 1
ATOM 703 O O . ASP A 1 89 ? -9.712 -7.348 -11.854 1.00 86.81 89 ASP A O 1
ATOM 707 N N . LEU A 1 90 ? -9.302 -6.704 -9.737 1.00 87.94 90 LEU A N 1
ATOM 708 C CA . LEU A 1 90 ? -10.105 -5.480 -9.806 1.00 87.94 90 LEU A CA 1
ATOM 709 C C . LEU A 1 90 ? -9.473 -4.431 -10.728 1.00 87.94 90 LEU A C 1
ATOM 711 O O . LEU A 1 90 ? -10.194 -3.721 -11.430 1.00 87.94 90 LEU A O 1
ATOM 715 N N . GLY A 1 91 ? -8.141 -4.325 -10.732 1.00 88.50 91 GLY A N 1
ATOM 716 C CA . GLY A 1 91 ? -7.400 -3.456 -11.649 1.00 88.50 91 GLY A CA 1
ATOM 717 C C . GLY A 1 91 ? -7.606 -1.953 -11.427 1.00 88.50 91 GLY A C 1
ATOM 718 O O . GLY A 1 91 ? -7.263 -1.177 -12.315 1.00 88.50 91 GLY A O 1
ATOM 719 N N . LYS A 1 92 ? -8.176 -1.547 -10.285 1.00 92.00 92 LYS A N 1
ATOM 720 C CA . LYS A 1 92 ? -8.540 -0.165 -9.922 1.00 92.00 92 LYS A CA 1
ATOM 721 C C . LYS A 1 92 ? -8.510 0.046 -8.410 1.00 92.00 92 LYS A C 1
ATOM 723 O O . LYS A 1 92 ? -8.400 -0.931 -7.667 1.00 92.00 92 LYS A O 1
ATOM 728 N N . ALA A 1 93 ? -8.606 1.297 -7.961 1.00 93.94 93 ALA A N 1
ATOM 729 C CA . ALA A 1 93 ? -8.776 1.562 -6.538 1.00 93.94 93 ALA A CA 1
ATOM 730 C C . ALA A 1 93 ? -10.160 1.095 -6.067 1.00 93.94 93 ALA A C 1
ATOM 732 O O . ALA A 1 93 ? -11.168 1.323 -6.738 1.00 93.94 93 ALA A O 1
ATOM 733 N N . GLU A 1 94 ? -10.211 0.445 -4.908 1.00 94.81 94 GLU A N 1
ATOM 734 C CA . GLU A 1 94 ? -11.447 -0.086 -4.332 1.00 94.81 94 GLU A CA 1
ATOM 735 C C . GLU A 1 94 ? -11.358 -0.108 -2.801 1.00 94.81 94 GLU A C 1
ATOM 737 O O . GLU A 1 94 ? -10.294 -0.358 -2.225 1.00 94.81 94 GLU A O 1
ATOM 742 N N . TYR A 1 95 ? -12.491 0.138 -2.140 1.00 94.88 95 TYR A N 1
ATOM 743 C CA . TYR A 1 95 ? -12.640 -0.143 -0.718 1.00 94.88 95 TYR A CA 1
ATOM 744 C C . TYR A 1 95 ? -13.208 -1.552 -0.534 1.00 94.88 95 TYR A C 1
ATOM 746 O O . TYR A 1 95 ? -14.318 -1.850 -0.972 1.00 94.88 95 TYR A O 1
ATOM 754 N N . LEU A 1 96 ? -12.447 -2.414 0.130 1.00 93.25 96 LEU A N 1
ATOM 755 C CA . LEU A 1 96 ? -12.797 -3.799 0.400 1.00 93.25 96 LEU A CA 1
ATOM 756 C C . LEU A 1 96 ? -13.267 -3.939 1.852 1.00 93.25 96 LEU A C 1
ATOM 758 O O . LEU A 1 96 ? -12.467 -3.829 2.784 1.00 93.25 96 LEU A O 1
ATOM 762 N N . ASP A 1 97 ? -14.562 -4.201 2.032 1.00 93.12 97 ASP A N 1
ATOM 763 C CA . ASP A 1 97 ? -15.167 -4.473 3.340 1.00 93.12 97 ASP A CA 1
ATOM 764 C C . ASP A 1 97 ? -14.783 -5.880 3.826 1.00 93.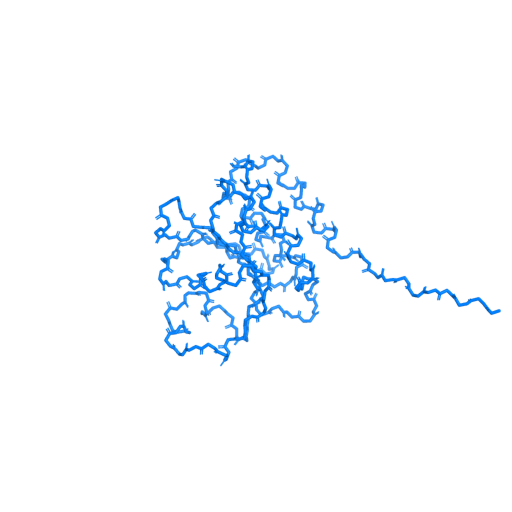12 97 ASP A C 1
ATOM 766 O O . ASP A 1 97 ? -15.073 -6.888 3.169 1.00 93.12 97 ASP A O 1
ATOM 770 N N . LYS A 1 98 ? -14.166 -5.956 5.011 1.00 92.44 98 LYS A N 1
ATOM 771 C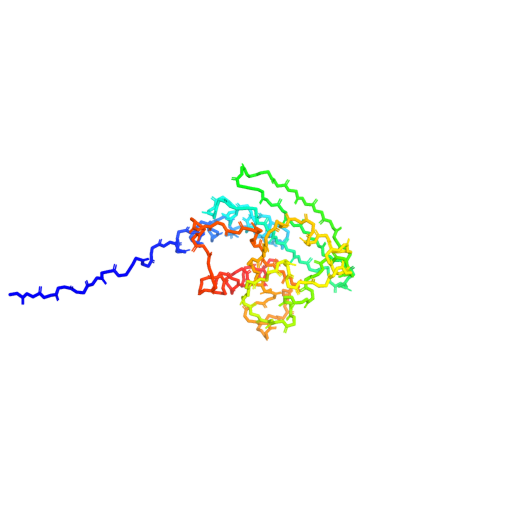 CA . LYS A 1 98 ? -13.737 -7.213 5.632 1.00 92.44 98 LYS A CA 1
ATOM 772 C C . LYS A 1 98 ? -14.908 -8.164 5.864 1.00 92.44 98 LYS A C 1
ATOM 774 O O . LYS A 1 98 ? -14.757 -9.374 5.688 1.00 92.44 98 LYS A O 1
ATOM 779 N N . TYR A 1 99 ? -16.076 -7.649 6.242 1.00 89.38 99 TYR A N 1
ATOM 780 C CA . TYR A 1 99 ? -17.255 -8.469 6.535 1.00 89.38 99 TYR A CA 1
ATOM 781 C C . TYR A 1 99 ? -17.918 -9.027 5.269 1.00 89.38 99 TYR A C 1
ATOM 783 O O . TYR A 1 99 ? -18.719 -9.959 5.357 1.00 89.38 99 TYR A O 1
ATOM 791 N N . GLY A 1 100 ? -17.552 -8.503 4.095 1.00 86.56 100 GLY A N 1
ATOM 792 C CA . GLY A 1 100 ? -17.936 -9.049 2.795 1.00 86.56 100 GLY A CA 1
ATOM 793 C C . GLY A 1 100 ? -17.118 -10.272 2.362 1.00 86.56 100 GLY A C 1
ATOM 794 O O . GLY A 1 100 ? -17.512 -10.966 1.424 1.00 86.56 100 GLY A O 1
ATOM 795 N N . MET A 1 101 ? -16.001 -10.564 3.037 1.00 87.50 101 MET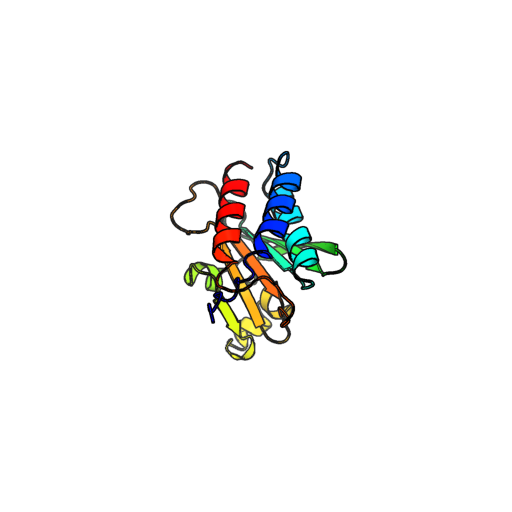 A N 1
ATOM 796 C CA . MET A 1 101 ? -15.065 -11.614 2.628 1.00 87.50 101 MET A CA 1
ATOM 797 C C . MET A 1 101 ? -15.438 -12.991 3.181 1.00 87.50 101 MET A C 1
ATOM 799 O O . MET A 1 101 ? -16.019 -13.145 4.258 1.00 87.50 101 MET A O 1
ATOM 803 N N . SER A 1 102 ? -15.051 -14.042 2.454 1.00 87.50 102 SER A N 1
ATOM 804 C CA . SER A 1 102 ? -15.278 -15.412 2.917 1.00 87.50 102 SER A CA 1
ATOM 805 C C . SER A 1 102 ? -14.433 -15.734 4.158 1.00 87.50 102 SER A C 1
ATOM 807 O O . SER A 1 102 ? -13.276 -15.330 4.263 1.00 87.50 102 SER A O 1
ATOM 809 N N . ALA A 1 103 ? -14.960 -16.553 5.075 1.00 86.56 103 ALA A N 1
ATOM 810 C CA . ALA A 1 103 ? -14.221 -16.961 6.275 1.00 86.56 103 ALA A CA 1
ATOM 811 C C . ALA A 1 103 ? -12.883 -17.659 5.956 1.00 86.56 103 ALA A C 1
ATOM 813 O O . ALA A 1 103 ? -11.908 -17.496 6.686 1.00 86.56 103 ALA A O 1
ATOM 814 N N . SER A 1 104 ? -12.810 -18.420 4.855 1.00 85.38 104 SER A N 1
ATOM 815 C CA . SER A 1 104 ? -11.552 -19.047 4.423 1.00 85.38 104 SER A CA 1
ATOM 816 C C . SER A 1 104 ? -10.502 -18.004 4.048 1.00 85.38 104 SER A C 1
ATOM 818 O O . SER A 1 104 ? -9.320 -18.221 4.298 1.00 85.38 104 SER A O 1
ATOM 820 N N . GLU A 1 105 ? -10.915 -16.908 3.424 1.00 84.25 105 GLU A N 1
ATOM 821 C CA . GLU A 1 105 ? -10.010 -15.843 3.007 1.00 84.25 105 GLU A CA 1
ATOM 822 C C . GLU A 1 105 ? -9.556 -15.011 4.204 1.00 84.25 105 GLU A C 1
ATOM 824 O O . GLU A 1 105 ? -8.361 -14.787 4.380 1.00 84.25 105 GLU A O 1
ATOM 829 N N . LEU A 1 106 ? -10.487 -14.692 5.105 1.00 87.19 106 LEU A N 1
ATOM 830 C CA . LEU A 1 106 ? -10.198 -13.975 6.344 1.00 87.19 106 LEU A CA 1
ATOM 831 C C . LEU A 1 106 ? -9.227 -14.705 7.272 1.00 87.19 106 LEU A C 1
ATOM 833 O O . LEU A 1 106 ? -8.554 -14.044 8.046 1.00 87.19 106 LEU A O 1
ATOM 837 N N . VAL A 1 107 ? -9.163 -16.038 7.244 1.00 86.12 107 VAL A N 1
ATOM 838 C CA . VAL A 1 107 ? -8.278 -16.818 8.132 1.00 86.12 107 VAL A CA 1
ATOM 839 C C . VAL A 1 107 ? -6.915 -17.095 7.501 1.00 86.12 107 VAL A C 1
ATOM 841 O O . VAL A 1 107 ? -5.914 -17.171 8.208 1.00 86.12 107 VAL A O 1
ATOM 844 N N . LYS A 1 108 ? -6.861 -17.292 6.181 1.00 85.75 108 LYS A N 1
ATOM 845 C CA . LYS A 1 108 ? -5.621 -17.677 5.487 1.00 85.75 108 LYS A CA 1
ATOM 846 C C . LYS A 1 108 ? -4.771 -16.487 5.062 1.00 85.75 108 LYS A C 1
ATOM 848 O O . LYS A 1 108 ? -3.593 -16.672 4.777 1.00 85.75 108 LYS A O 1
ATOM 853 N N . SER A 1 109 ? -5.376 -15.308 4.981 1.00 87.50 109 SER A N 1
ATOM 854 C CA . SER A 1 109 ? -4.732 -14.119 4.454 1.00 87.50 109 SER A CA 1
ATOM 855 C C . SER A 1 109 ? -4.008 -13.325 5.529 1.00 87.50 109 SER A C 1
ATOM 857 O O . SER A 1 109 ? -4.625 -12.922 6.517 1.00 87.50 109 SER A O 1
ATOM 859 N N . GLU A 1 110 ? -2.726 -13.047 5.306 1.00 90.69 110 GLU A N 1
ATOM 860 C CA . GLU A 1 110 ? -1.925 -12.134 6.123 1.00 90.69 110 GLU A CA 1
ATOM 861 C C . GLU A 1 110 ? -2.443 -10.694 6.018 1.00 90.69 110 GLU A C 1
ATOM 863 O O . GLU A 1 110 ? -2.494 -9.991 7.027 1.00 90.69 110 GLU A O 1
ATOM 868 N N . LEU A 1 111 ? -2.918 -10.284 4.835 1.00 92.12 111 LEU A N 1
ATOM 869 C CA . LEU A 1 111 ? -3.513 -8.966 4.615 1.00 92.12 111 LEU A CA 1
ATOM 870 C C . LEU A 1 111 ? -4.775 -8.778 5.464 1.00 92.12 111 LEU A C 1
ATOM 872 O O . LEU A 1 111 ? -4.897 -7.779 6.169 1.00 92.12 111 LEU A O 1
ATOM 876 N N . TRP A 1 112 ? -5.679 -9.765 5.470 1.00 93.12 112 TRP A N 1
ATOM 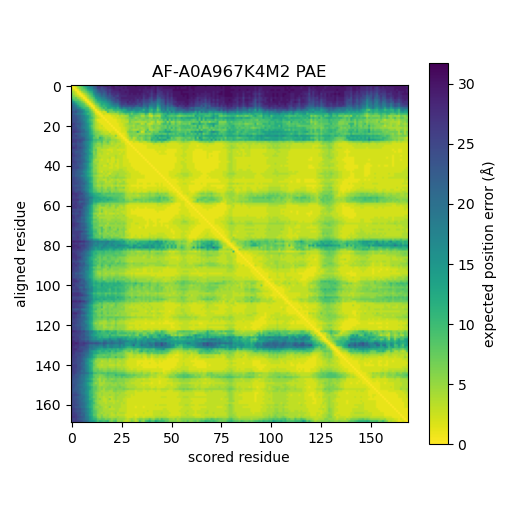877 C CA . TRP A 1 112 ? -6.933 -9.688 6.232 1.00 93.12 112 TRP A CA 1
ATOM 878 C C . TRP A 1 112 ? -6.771 -9.856 7.750 1.00 93.12 112 TRP A C 1
ATOM 880 O O . TRP A 1 112 ? -7.727 -9.606 8.494 1.00 93.12 112 TRP A O 1
ATOM 890 N N . GLN A 1 113 ? -5.575 -10.210 8.237 1.00 92.31 113 GLN A N 1
ATOM 891 C CA . GLN A 1 113 ? -5.277 -10.149 9.674 1.00 92.31 113 GLN A CA 1
ATOM 892 C C . GLN A 1 113 ? -5.069 -8.714 10.177 1.00 92.31 113 GLN A C 1
ATOM 894 O O . GLN A 1 113 ? -5.148 -8.493 11.384 1.00 92.31 113 GLN A O 1
ATOM 899 N N . LEU A 1 114 ? -4.790 -7.754 9.288 1.00 93.44 114 LEU A N 1
ATOM 900 C CA . LEU A 1 114 ? -4.475 -6.373 9.662 1.00 93.44 114 LEU A CA 1
ATOM 901 C C . LEU A 1 114 ? -5.711 -5.506 9.963 1.00 93.44 114 LEU A C 1
ATOM 903 O O . LEU A 1 114 ? -5.748 -4.930 11.051 1.00 93.44 114 LEU A O 1
ATOM 907 N N . PRO A 1 115 ? -6.706 -5.383 9.059 1.00 95.31 115 PRO A N 1
ATOM 908 C CA . PRO A 1 115 ? -7.834 -4.481 9.269 1.00 95.31 115 PRO A CA 1
ATOM 909 C C . PRO A 1 115 ? -8.806 -5.020 10.315 1.00 95.31 115 PRO A C 1
ATOM 911 O O . PRO A 1 115 ? -8.972 -6.233 10.475 1.00 95.31 115 PRO A O 1
ATOM 914 N N . LYS A 1 116 ? -9.522 -4.122 10.976 1.00 93.62 116 LYS A N 1
ATOM 915 C CA . LYS A 1 116 ? -10.727 -4.404 11.755 1.00 93.62 116 LYS A CA 1
ATOM 916 C C . LYS A 1 116 ? -11.960 -4.397 10.861 1.00 93.62 116 LYS A C 1
ATOM 918 O O . LYS A 1 116 ? -12.760 -5.323 10.968 1.00 93.62 116 LYS A O 1
ATOM 923 N N . ASP A 1 117 ? -12.055 -3.418 9.966 1.00 94.12 117 ASP A N 1
ATOM 924 C CA . ASP A 1 117 ? -13.253 -3.118 9.184 1.00 94.12 117 ASP A CA 1
ATOM 925 C C . ASP A 1 117 ? -13.017 -3.281 7.683 1.00 94.12 117 ASP A C 1
ATOM 927 O O . ASP A 1 117 ? -13.818 -3.923 7.008 1.00 94.12 117 ASP A O 1
ATOM 931 N N . GLY A 1 118 ? -11.908 -2.775 7.142 1.00 94.94 118 GLY A N 1
ATOM 932 C CA . GLY A 1 118 ? -11.687 -2.852 5.700 1.00 94.94 118 GLY A CA 1
ATOM 933 C C . GLY A 1 118 ? -10.374 -2.261 5.214 1.00 94.94 118 GLY A C 1
ATOM 934 O O . GLY A 1 118 ? -9.541 -1.779 5.981 1.00 94.94 118 GLY A O 1
ATOM 935 N N . ILE A 1 119 ? -10.180 -2.334 3.901 1.00 96.19 119 ILE A N 1
ATOM 936 C CA . ILE A 1 119 ? -8.952 -1.908 3.228 1.00 96.19 119 ILE A CA 1
ATOM 937 C C . ILE A 1 119 ? -9.322 -1.007 2.061 1.00 96.19 119 ILE A C 1
ATOM 939 O O . ILE A 1 119 ? -10.089 -1.413 1.196 1.00 96.19 119 ILE A O 1
ATOM 943 N N . LEU A 1 120 ? -8.726 0.180 1.989 1.00 96.88 120 LEU A N 1
ATOM 944 C CA . LEU A 1 120 ? -8.708 0.961 0.755 1.00 96.88 120 LEU A CA 1
ATOM 945 C C . LEU A 1 120 ? -7.438 0.600 -0.014 1.00 96.88 120 LEU A C 1
ATOM 947 O O . LEU A 1 120 ? -6.335 0.895 0.446 1.00 96.88 120 LEU A O 1
ATOM 951 N N . GLY A 1 121 ? -7.581 -0.065 -1.154 1.00 95.56 121 GLY A N 1
ATOM 952 C CA . GLY A 1 121 ? -6.454 -0.596 -1.914 1.00 95.56 121 GLY A CA 1
ATOM 953 C C . GLY A 1 121 ? -6.451 -0.142 -3.363 1.00 95.56 121 GLY A C 1
ATOM 954 O O . GLY A 1 121 ? -7.498 0.151 -3.929 1.00 95.56 121 GLY A O 1
ATOM 955 N N . VAL A 1 122 ? -5.268 -0.120 -3.972 1.00 94.81 122 VAL A N 1
ATOM 956 C CA . VAL A 1 122 ? -5.075 0.065 -5.416 1.00 94.81 122 VAL A CA 1
ATOM 957 C C . VAL A 1 122 ? -3.943 -0.850 -5.892 1.00 94.81 122 VAL A C 1
ATOM 959 O O . VAL A 1 122 ? -2.906 -0.933 -5.220 1.00 94.81 122 VAL A O 1
ATOM 962 N N . PRO A 1 123 ? -4.108 -1.561 -7.020 1.00 91.88 123 PRO A N 1
ATOM 963 C CA . PRO A 1 123 ? -3.028 -2.341 -7.592 1.00 91.88 123 PRO A CA 1
ATOM 964 C C . PRO A 1 123 ? -2.003 -1.443 -8.280 1.00 91.88 123 PRO A C 1
ATOM 966 O O . PRO A 1 123 ? -2.329 -0.356 -8.751 1.00 91.88 123 PRO A O 1
ATOM 969 N N . PHE A 1 124 ? -0.771 -1.923 -8.395 1.00 85.19 124 PHE A N 1
ATOM 970 C CA . PHE A 1 124 ? 0.204 -1.398 -9.336 1.00 85.19 124 PHE A CA 1
ATOM 971 C C . PHE A 1 124 ? 0.929 -2.541 -10.077 1.00 85.19 124 PHE A C 1
ATOM 973 O O . PHE A 1 124 ? 0.968 -3.662 -9.567 1.00 85.19 124 PHE A O 1
ATOM 980 N N . PRO A 1 125 ? 1.493 -2.307 -11.278 1.00 81.38 125 PRO A N 1
ATOM 981 C CA . PRO A 1 125 ? 1.505 -1.037 -12.006 1.00 81.38 125 PRO A CA 1
ATOM 982 C C . PRO A 1 125 ? 0.103 -0.492 -12.281 1.00 81.38 125 PRO A C 1
ATOM 984 O O . PRO A 1 125 ? -0.835 -1.262 -12.474 1.00 81.38 125 PRO A O 1
ATOM 987 N N . PHE A 1 126 ? -0.054 0.829 -12.240 1.00 75.81 126 PHE A N 1
ATOM 988 C CA . PHE A 1 126 ? -1.323 1.492 -12.522 1.00 75.81 126 PHE A CA 1
ATOM 989 C C . PHE A 1 126 ? -1.144 2.586 -13.587 1.00 75.81 126 PHE A C 1
ATOM 991 O O . PHE A 1 126 ? -0.258 3.429 -13.441 1.00 75.81 126 PHE A O 1
ATOM 998 N N . PRO A 1 127 ? -1.968 2.606 -14.651 1.00 66.94 127 PRO A N 1
ATOM 999 C CA . PRO A 1 127 ? -2.890 1.539 -15.037 1.00 66.94 127 PRO A CA 1
ATOM 1000 C C . PRO A 1 127 ? -2.121 0.251 -15.386 1.00 66.94 127 PRO A C 1
ATOM 1002 O O . PRO A 1 127 ? -1.003 0.297 -15.906 1.00 66.94 127 PRO A O 1
ATOM 1005 N N . THR A 1 128 ? -2.735 -0.900 -15.111 1.00 63.72 128 THR A N 1
ATOM 1006 C CA . THR A 1 128 ? -2.125 -2.247 -15.172 1.00 63.72 128 THR A CA 1
ATOM 1007 C C . THR A 1 128 ? -1.566 -2.647 -16.539 1.00 63.72 128 THR A C 1
ATOM 1009 O O . THR A 1 128 ? -0.807 -3.605 -16.641 1.00 63.72 128 THR A O 1
ATOM 1012 N N . THR A 1 129 ? -1.885 -1.900 -17.597 1.00 60.31 129 THR A N 1
ATOM 1013 C CA . THR A 1 129 ? -1.442 -2.153 -18.974 1.00 60.31 129 THR A CA 1
ATOM 1014 C C . THR A 1 129 ? -0.180 -1.398 -19.393 1.00 60.31 129 THR A C 1
ATOM 1016 O O . THR A 1 129 ? 0.331 -1.657 -20.481 1.00 60.31 129 THR A O 1
ATOM 1019 N N . ASN A 1 130 ? 0.301 -0.436 -18.598 1.00 57.34 130 ASN A N 1
ATOM 1020 C CA . ASN A 1 130 ? 1.268 0.558 -19.086 1.00 57.34 130 ASN A CA 1
ATOM 1021 C C . ASN A 1 130 ? 2.718 0.341 -18.641 1.00 57.34 130 ASN A C 1
ATOM 1023 O O . ASN A 1 130 ? 3.600 1.008 -19.178 1.00 57.34 130 ASN A O 1
ATOM 1027 N N . SER A 1 131 ? 2.985 -0.579 -17.715 1.00 60.19 131 SER A N 1
ATOM 1028 C CA . SER A 1 131 ? 4.347 -0.839 -17.244 1.00 60.19 131 SER A CA 1
ATOM 1029 C C . SER A 1 131 ? 4.894 -2.155 -17.793 1.00 60.19 131 SER A C 1
ATOM 1031 O O . SER A 1 131 ? 4.221 -3.184 -17.760 1.00 60.19 131 SER A O 1
ATOM 1033 N N . GLN A 1 132 ? 6.129 -2.113 -18.299 1.00 63.72 132 GLN A N 1
ATOM 1034 C CA . GLN A 1 132 ? 6.863 -3.300 -18.757 1.00 63.72 132 GLN A CA 1
ATOM 1035 C C . GLN A 1 132 ? 7.809 -3.867 -17.687 1.00 63.72 132 GLN A C 1
ATOM 1037 O O . GLN A 1 132 ? 8.212 -5.022 -17.806 1.00 63.72 132 GLN A O 1
ATOM 1042 N N . ASN A 1 133 ? 8.152 -3.077 -16.660 1.00 73.25 133 ASN A N 1
ATOM 1043 C CA . ASN A 1 133 ? 9.226 -3.393 -15.712 1.00 73.25 133 ASN A CA 1
ATOM 1044 C C . ASN A 1 133 ? 8.763 -3.455 -14.249 1.00 73.25 133 ASN A C 1
ATOM 1046 O O . ASN A 1 133 ? 9.395 -4.146 -13.450 1.00 73.25 133 ASN A O 1
ATOM 1050 N N . THR A 1 134 ? 7.681 -2.763 -13.882 1.00 77.31 134 THR A N 1
ATOM 1051 C CA . THR A 1 134 ? 7.164 -2.769 -12.510 1.00 77.31 134 THR A CA 1
ATOM 1052 C C . THR A 1 134 ? 6.531 -4.117 -12.196 1.00 77.31 134 THR A C 1
ATOM 1054 O O . THR A 1 134 ? 5.628 -4.594 -12.888 1.00 77.31 134 THR A O 1
ATOM 1057 N N . LEU A 1 135 ? 7.003 -4.726 -11.112 1.00 84.50 135 LEU A N 1
ATOM 1058 C CA . LEU A 1 135 ? 6.457 -5.973 -10.601 1.00 84.50 135 LEU A CA 1
ATOM 1059 C C . LEU A 1 135 ? 5.056 -5.734 -10.006 1.00 84.50 135 LEU A C 1
ATOM 1061 O O . LEU A 1 135 ? 4.861 -4.725 -9.322 1.00 84.50 135 LEU A O 1
ATOM 1065 N N . PRO A 1 136 ? 4.090 -6.644 -10.234 1.00 88.25 136 PRO A N 1
ATOM 1066 C CA . PRO A 1 136 ? 2.750 -6.539 -9.667 1.00 88.25 136 PRO A CA 1
ATOM 1067 C C . PRO A 1 136 ? 2.755 -6.365 -8.148 1.00 88.25 136 PRO A C 1
ATOM 1069 O O . PRO A 1 136 ? 3.510 -7.020 -7.431 1.00 88.25 136 PRO A O 1
ATOM 1072 N N . GLY A 1 137 ? 1.869 -5.524 -7.639 1.00 91.00 137 GLY A N 1
ATOM 1073 C CA . GLY A 1 137 ? 1.833 -5.166 -6.233 1.00 91.00 137 GLY A CA 1
ATOM 1074 C C . GLY A 1 137 ? 0.622 -4.322 -5.879 1.00 91.00 137 GLY A C 1
ATOM 1075 O O . GLY A 1 137 ? -0.227 -4.071 -6.725 1.00 91.00 137 GLY A O 1
ATOM 1076 N N . ALA A 1 138 ? 0.513 -3.896 -4.627 1.00 94.38 138 ALA A N 1
ATOM 1077 C CA . ALA A 1 138 ? -0.594 -3.058 -4.180 1.00 94.38 138 ALA A CA 1
ATOM 1078 C C . ALA A 1 138 ? -0.157 -2.039 -3.132 1.00 94.38 138 ALA A C 1
ATOM 1080 O O . ALA A 1 138 ? 0.713 -2.323 -2.305 1.00 94.38 138 ALA A O 1
ATOM 1081 N N . ILE A 1 139 ? -0.804 -0.873 -3.147 1.00 95.81 139 ILE A N 1
ATOM 1082 C CA . ILE A 1 139 ? -0.823 0.069 -2.024 1.00 95.81 139 ILE A CA 1
ATOM 1083 C C . ILE A 1 139 ? -2.141 -0.162 -1.289 1.00 95.81 139 ILE A C 1
ATOM 1085 O O . ILE A 1 139 ? -3.197 -0.180 -1.918 1.00 95.81 139 ILE A O 1
ATOM 1089 N N . CYS A 1 140 ? -2.086 -0.353 0.025 1.00 97.12 140 CYS A N 1
ATOM 1090 C CA . CYS A 1 140 ? -3.246 -0.607 0.875 1.00 97.12 140 CYS A CA 1
ATOM 1091 C C . CYS A 1 140 ? -3.213 0.305 2.103 1.00 97.12 140 CYS A C 1
ATOM 1093 O O . CYS A 1 140 ? -2.220 0.341 2.827 1.00 97.12 140 CYS A O 1
ATOM 1095 N N . LEU A 1 141 ? -4.315 0.997 2.372 1.00 97.75 141 LEU A N 1
ATOM 1096 C CA . LEU A 1 141 ? -4.565 1.707 3.619 1.00 97.75 141 LEU A CA 1
ATOM 1097 C C . LEU A 1 141 ? -5.476 0.830 4.480 1.00 97.75 141 LEU A C 1
ATOM 1099 O O . LEU A 1 141 ? -6.545 0.412 4.029 1.00 97.75 141 LEU A O 1
ATOM 1103 N N . ILE A 1 142 ? -5.040 0.532 5.701 1.00 97.69 142 ILE A N 1
ATOM 1104 C CA . ILE A 1 142 ? -5.738 -0.358 6.633 1.00 97.69 142 ILE A CA 1
ATOM 1105 C C . ILE A 1 142 ? -6.667 0.480 7.508 1.00 97.69 142 ILE A C 1
ATOM 1107 O O . ILE A 1 142 ? -6.191 1.384 8.185 1.00 97.69 142 ILE A O 1
ATOM 1111 N N . ASP A 1 143 ? -7.970 0.188 7.494 1.00 96.31 143 ASP A N 1
ATOM 1112 C CA . ASP A 1 143 ? -8.998 0.932 8.238 1.00 96.31 143 ASP A CA 1
ATOM 1113 C C . ASP A 1 143 ? -8.831 2.468 8.152 1.00 96.31 143 ASP A C 1
ATOM 1115 O O . ASP A 1 143 ? -8.709 3.134 9.186 1.00 96.31 143 ASP A O 1
ATOM 1119 N N . PRO A 1 144 ? -8.751 3.069 6.944 1.00 95.12 144 PRO A N 1
ATOM 1120 C CA . PRO A 1 144 ? -8.583 4.514 6.832 1.00 95.12 144 PRO A CA 1
ATOM 1121 C C . PRO A 1 144 ? -9.761 5.231 7.508 1.00 95.12 144 PRO A C 1
ATOM 1123 O O . PRO A 1 144 ? -10.919 5.001 7.162 1.00 95.12 144 PRO A O 1
ATOM 1126 N N . GLY A 1 145 ? -9.457 6.086 8.488 1.00 90.31 145 GLY A N 1
ATOM 1127 C CA . GLY A 1 145 ? -10.456 6.903 9.178 1.00 90.31 145 GLY A CA 1
ATOM 1128 C C . GLY A 1 145 ? -10.975 8.056 8.313 1.00 90.31 145 GLY A C 1
ATOM 1129 O O . GLY A 1 145 ? -10.434 8.335 7.247 1.00 90.31 145 GLY A O 1
ATOM 1130 N N . GLU A 1 146 ? -11.992 8.772 8.798 1.00 87.19 146 GLU A N 1
ATOM 1131 C CA . GLU A 1 146 ? -12.600 9.911 8.082 1.00 87.19 146 GLU A CA 1
ATOM 1132 C C . GLU A 1 146 ? -11.611 11.056 7.803 1.00 87.19 146 GLU A C 1
ATOM 1134 O O . GLU A 1 146 ? -11.745 11.765 6.809 1.00 87.19 146 GLU A O 1
ATOM 1139 N N . ASP A 1 147 ? -10.587 11.201 8.648 1.00 86.19 147 ASP A N 1
ATOM 1140 C CA . ASP A 1 147 ? -9.531 12.204 8.492 1.00 86.19 147 ASP A CA 1
ATOM 1141 C C . ASP A 1 147 ? -8.468 11.808 7.450 1.00 86.19 147 ASP A C 1
ATOM 1143 O O . ASP A 1 147 ? -7.561 12.594 7.165 1.00 86.19 147 ASP A O 1
ATOM 1147 N N . CYS A 1 148 ? -8.552 10.601 6.875 1.00 92.00 148 CYS A N 1
ATOM 1148 C CA . CYS A 1 148 ? -7.640 10.154 5.832 1.00 92.00 148 CYS A CA 1
ATOM 1149 C C . CYS A 1 148 ? -7.869 10.981 4.551 1.00 92.00 148 CYS A C 1
ATOM 1151 O O . CYS A 1 148 ? -8.920 10.878 3.917 1.00 92.00 148 CYS A O 1
ATOM 1153 N N . PRO A 1 149 ? -6.879 11.771 4.105 1.00 91.94 149 PRO A N 1
ATOM 1154 C CA . PRO A 1 149 ? -6.991 12.592 2.905 1.00 91.94 149 PRO A CA 1
ATOM 1155 C C . PRO A 1 149 ? -6.959 11.769 1.610 1.00 91.94 149 PRO A C 1
ATOM 1157 O O . PRO A 1 149 ? -7.319 12.298 0.556 1.00 91.94 149 PRO A O 1
ATOM 1160 N N . LEU A 1 150 ? -6.500 10.511 1.656 1.00 93.00 150 LEU A N 1
ATOM 1161 C CA . LEU A 1 150 ? -6.535 9.607 0.509 1.00 93.00 150 LEU A CA 1
ATOM 1162 C C . LEU A 1 150 ? -7.868 8.861 0.431 1.00 93.00 150 LEU A C 1
ATOM 1164 O O . LEU A 1 150 ? -8.356 8.320 1.420 1.00 93.00 150 LEU A O 1
ATOM 1168 N N . ASN A 1 151 ? -8.426 8.826 -0.774 1.00 92.81 151 ASN A N 1
ATOM 1169 C CA . ASN A 1 151 ? -9.696 8.209 -1.125 1.00 92.81 151 ASN A CA 1
ATOM 1170 C C . ASN A 1 151 ? -9.612 7.624 -2.547 1.00 92.81 151 ASN A C 1
ATOM 1172 O O . ASN A 1 151 ? -8.563 7.669 -3.190 1.00 92.81 151 ASN A O 1
ATOM 1176 N N . LEU A 1 152 ? -10.715 7.068 -3.048 1.00 90.94 152 LEU A N 1
ATOM 1177 C CA . LEU A 1 152 ? -10.755 6.438 -4.371 1.00 90.94 152 LEU A CA 1
ATOM 1178 C C . LEU A 1 152 ? -10.329 7.389 -5.506 1.00 90.94 152 LEU A C 1
ATOM 1180 O O . LEU A 1 152 ? -9.608 6.966 -6.405 1.00 90.94 152 LEU A O 1
ATOM 1184 N N . ASP A 1 153 ? -10.697 8.671 -5.432 1.00 87.62 153 ASP A N 1
ATOM 1185 C CA . ASP A 1 153 ? -10.462 9.641 -6.510 1.00 87.62 153 ASP A CA 1
ATOM 1186 C C . ASP A 1 153 ? -8.985 10.037 -6.651 1.00 87.62 153 ASP A C 1
ATOM 1188 O O . ASP A 1 153 ? -8.535 10.417 -7.735 1.00 87.62 153 ASP A O 1
ATOM 1192 N N . ASN A 1 154 ? -8.214 9.979 -5.561 1.00 90.44 154 ASN A N 1
ATOM 1193 C CA . ASN A 1 154 ? -6.822 10.438 -5.542 1.00 90.44 154 ASN A CA 1
ATOM 1194 C C . ASN A 1 154 ? -5.783 9.323 -5.337 1.00 90.44 154 ASN A C 1
ATOM 1196 O O . ASN A 1 154 ? -4.593 9.551 -5.580 1.00 90.44 154 ASN A O 1
ATOM 1200 N N . LEU A 1 155 ? -6.216 8.114 -4.974 1.00 92.06 155 LEU A N 1
ATOM 1201 C CA . LEU A 1 155 ? -5.334 6.966 -4.797 1.00 92.06 155 LEU A CA 1
ATOM 1202 C C . LEU A 1 155 ? -4.827 6.400 -6.138 1.00 92.06 155 LEU A C 1
ATOM 1204 O O . LEU A 1 155 ? -3.662 6.023 -6.244 1.00 92.06 155 LEU A O 1
ATOM 1208 N N . GLU A 1 156 ? -5.649 6.405 -7.189 1.00 91.94 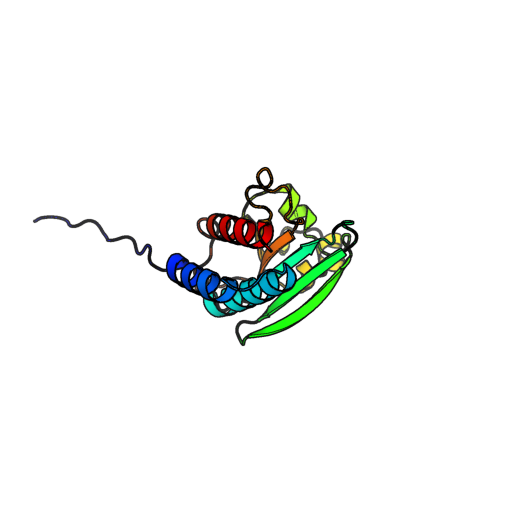156 GLU A N 1
ATOM 1209 C CA . GLU A 1 156 ? -5.241 5.977 -8.538 1.00 91.94 156 GLU A CA 1
ATOM 1210 C C . GLU A 1 156 ? -4.200 6.908 -9.193 1.00 91.94 156 GLU A C 1
ATOM 1212 O O . GLU A 1 156 ? -3.173 6.420 -9.689 1.00 91.94 156 GLU A O 1
ATOM 1217 N N . PRO A 1 157 ? -4.373 8.250 -9.168 1.00 90.06 157 PRO A N 1
ATOM 1218 C CA . PRO A 1 157 ? -3.312 9.171 -9.564 1.00 90.06 157 PRO A CA 1
ATOM 1219 C C . PRO A 1 157 ? -2.006 8.943 -8.797 1.00 90.06 157 PRO A C 1
ATOM 1221 O O . PRO A 1 157 ? -0.933 8.956 -9.402 1.00 90.06 157 PRO A O 1
ATOM 1224 N N . LEU A 1 158 ? -2.082 8.692 -7.485 1.00 90.56 158 LEU A N 1
ATOM 1225 C CA . LEU A 1 158 ? -0.907 8.385 -6.668 1.00 90.56 158 LEU A CA 1
ATOM 1226 C C . LEU A 1 158 ? -0.224 7.089 -7.130 1.00 90.56 158 LEU A C 1
ATOM 1228 O O . LEU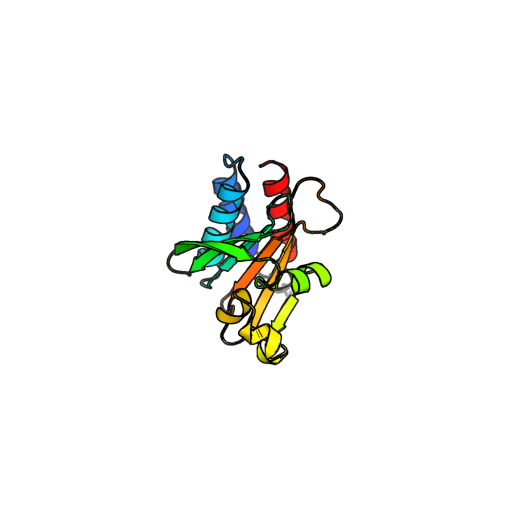 A 1 158 ? 0.986 7.091 -7.357 1.00 90.56 158 LEU A O 1
ATOM 1232 N N . ALA A 1 159 ? -0.985 6.012 -7.342 1.00 91.19 159 ALA A N 1
ATOM 1233 C CA . ALA A 1 159 ? -0.463 4.738 -7.842 1.00 91.19 159 ALA A CA 1
ATOM 1234 C C . ALA A 1 159 ? 0.195 4.873 -9.223 1.00 91.19 159 ALA A C 1
ATOM 1236 O O . ALA A 1 159 ? 1.230 4.253 -9.479 1.00 91.19 159 ALA A O 1
ATOM 1237 N N . THR A 1 160 ? -0.348 5.735 -10.089 1.00 90.06 160 THR A N 1
ATOM 1238 C CA . THR A 1 160 ? 0.258 6.055 -11.392 1.00 90.06 160 THR A CA 1
ATOM 1239 C C . THR A 1 160 ? 1.658 6.637 -11.220 1.00 90.06 160 THR A C 1
ATOM 1241 O O . THR A 1 160 ? 2.609 6.210 -11.871 1.00 90.06 160 THR A O 1
ATOM 1244 N N . GLN A 1 161 ? 1.810 7.597 -10.309 1.00 88.31 161 GLN A N 1
ATOM 1245 C CA . GLN A 1 161 ? 3.102 8.231 -10.053 1.00 88.31 161 GLN A CA 1
ATOM 1246 C C . GLN A 1 161 ? 4.100 7.266 -9.413 1.00 88.31 161 GLN A C 1
ATOM 1248 O O . GLN A 1 161 ? 5.261 7.225 -9.817 1.00 88.31 161 GLN A O 1
ATOM 1253 N N . VAL A 1 162 ? 3.647 6.456 -8.455 1.00 89.38 162 VAL A N 1
ATOM 1254 C CA . VAL A 1 162 ? 4.481 5.415 -7.839 1.00 89.38 162 VAL A CA 1
ATOM 1255 C C . VAL A 1 162 ? 4.955 4.412 -8.892 1.00 89.38 162 VAL A C 1
ATOM 1257 O O . VAL A 1 162 ? 6.133 4.072 -8.901 1.00 89.38 162 VAL A O 1
ATOM 1260 N N . THR A 1 163 ? 4.094 4.019 -9.834 1.00 89.88 163 THR A N 1
ATOM 1261 C CA . THR A 1 163 ? 4.461 3.136 -10.955 1.00 89.88 163 THR A CA 1
ATOM 1262 C C . THR A 1 163 ? 5.572 3.741 -11.815 1.00 89.88 163 THR A C 1
ATOM 1264 O O . THR A 1 163 ? 6.568 3.078 -12.082 1.00 89.88 163 THR A O 1
ATOM 1267 N N . ILE A 1 164 ? 5.465 5.023 -12.184 1.00 87.75 164 ILE A N 1
ATOM 1268 C CA . ILE A 1 164 ? 6.512 5.726 -12.951 1.00 87.75 164 ILE A CA 1
ATOM 1269 C C . ILE A 1 164 ? 7.849 5.735 -12.191 1.00 87.75 164 ILE A C 1
ATOM 1271 O O . ILE A 1 164 ? 8.917 5.617 -12.793 1.00 87.75 164 ILE A O 1
ATOM 1275 N N . ILE A 1 165 ? 7.800 5.890 -10.866 1.00 86.50 165 ILE A N 1
ATOM 1276 C CA . ILE A 1 165 ? 8.994 5.893 -10.018 1.00 86.50 165 ILE A CA 1
ATOM 1277 C C . ILE A 1 165 ? 9.584 4.484 -9.866 1.00 86.50 165 ILE A C 1
ATOM 1279 O O . ILE A 1 165 ? 10.804 4.354 -9.820 1.00 86.50 165 ILE A O 1
ATOM 1283 N N . LEU A 1 166 ? 8.755 3.442 -9.818 1.00 87.56 166 LEU A N 1
ATOM 1284 C CA . LEU A 1 166 ? 9.213 2.052 -9.797 1.00 87.56 166 LEU A CA 1
ATOM 1285 C C . LEU A 1 166 ? 9.832 1.635 -11.137 1.00 87.56 166 LEU A C 1
ATOM 1287 O O . LEU A 1 166 ? 10.857 0.968 -11.139 1.00 87.56 166 LEU A O 1
ATOM 1291 N N . ASP A 1 167 ? 9.288 2.093 -12.268 1.00 85.62 167 ASP A N 1
ATOM 1292 C CA . ASP A 1 167 ? 9.810 1.770 -13.605 1.00 85.62 167 ASP A CA 1
ATOM 1293 C C . ASP A 1 167 ? 11.230 2.297 -13.870 1.00 85.62 167 ASP A C 1
ATOM 1295 O O . ASP A 1 167 ? 11.929 1.770 -14.741 1.00 85.62 167 ASP A O 1
ATOM 1299 N N . ARG A 1 168 ? 11.658 3.344 -13.151 1.00 82.62 168 ARG A N 1
ATOM 1300 C CA . ARG A 1 168 ? 13.021 3.902 -13.241 1.00 82.62 168 ARG A CA 1
ATOM 1301 C C . ARG A 1 168 ? 14.012 3.317 -12.228 1.00 82.62 168 ARG A C 1
ATOM 1303 O O . ARG A 1 168 ? 15.190 3.671 -12.309 1.00 82.62 168 ARG A O 1
ATOM 1310 N N . ALA A 1 169 ? 13.515 2.586 -11.230 1.00 81.62 169 ALA A N 1
ATOM 1311 C CA . ALA A 1 169 ? 14.269 2.106 -10.073 1.00 81.62 169 ALA A CA 1
ATOM 1312 C C . ALA A 1 169 ? 14.696 0.636 -10.242 1.00 81.62 169 ALA A C 1
ATOM 1314 O O . ALA A 1 169 ? 14.701 0.141 -11.390 1.00 81.62 169 ALA A O 1
#

Sequence (169 aa):
MVNSPPTETTTSSTGLFEKLLRELANVFDAHGVCYAVTYEIAKYCQTTTLVGISDPLQRHYDVWICDPDGNMKQTRWHGEQSSFSHLMDLGKAEYLDKYGMSASELVKSELWQLPKDGILGVPFPFPTTNSQNTLPGAICLIDPGEDCPLNLDNLEPLATQVTIILDRA

Radius of gyration: 16.26 Å; Cα contacts (8 Å, |Δi|>4): 316; chains: 1; bounding box: 43×60×33 Å

pLDDT: mean 85.08, std 13.88, range [38.84, 98.31]